Protein AF-A0A0C5VEX5-F1 (afdb_monomer_lite)

Secondary structure (DSSP, 8-state):
----GGGG--TTT-----------TT--SSSB-TTT--BS--

Sequence (42 aa):
MTRSRKSQISLEASPYYHCVSRCVRRAFLCGVDALTQINYEL

Structure (mmCIF, N/CA/C/O backbone):
data_AF-A0A0C5VEX5-F1
#
_entry.id   AF-A0A0C5VEX5-F1
#
loop_
_atom_site.group_PDB
_atom_site.id
_atom_site.type_symbol
_atom_site.label_atom_id
_atom_site.label_alt_id
_atom_site.label_comp_id
_atom_site.label_asym_id
_atom_site.label_entity_id
_atom_site.label_seq_id
_atom_site.pdbx_PDB_ins_code
_atom_site.Cartn_x
_atom_site.Cartn_y
_atom_site.Cartn_z
_atom_site.occupancy
_atom_site.B_iso_or_equiv
_atom_site.auth_seq_id
_atom_site.auth_comp_id
_atom_site.auth_asym_id
_atom_site.auth_atom_id
_atom_site.pdbx_PDB_model_num
ATOM 1 N N . MET A 1 1 ? 1.479 -17.988 3.014 1.00 59.00 1 MET A N 1
ATOM 2 C CA . MET A 1 1 ? 2.280 -16.859 3.537 1.00 59.00 1 MET A CA 1
ATOM 3 C C . MET A 1 1 ? 2.186 -15.711 2.546 1.00 59.00 1 MET A C 1
ATOM 5 O O . MET A 1 1 ? 2.313 -15.959 1.351 1.00 59.00 1 MET A O 1
ATOM 9 N N . THR A 1 2 ? 1.884 -14.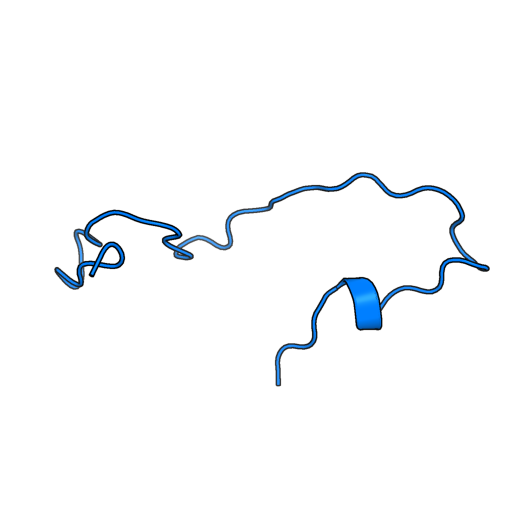495 2.993 1.00 60.31 2 THR A N 1
ATOM 10 C CA . THR A 1 2 ? 1.811 -13.322 2.111 1.00 60.31 2 THR A CA 1
ATOM 11 C C . THR A 1 2 ? 3.227 -12.910 1.703 1.00 60.31 2 THR A C 1
ATOM 13 O O . THR A 1 2 ? 4.110 -12.778 2.544 1.00 60.31 2 THR A O 1
ATOM 16 N N . ARG A 1 3 ? 3.472 -12.760 0.399 1.00 64.38 3 ARG A N 1
ATOM 17 C CA . ARG A 1 3 ? 4.751 -12.280 -0.150 1.00 64.38 3 ARG A CA 1
ATOM 18 C C . ARG A 1 3 ? 4.561 -10.863 -0.673 1.00 64.38 3 ARG A C 1
ATOM 20 O O . ARG A 1 3 ? 3.466 -10.508 -1.101 1.00 64.38 3 ARG A O 1
ATOM 27 N N . SER A 1 4 ? 5.609 -10.044 -0.622 1.00 64.81 4 SER A N 1
ATOM 28 C CA . SER A 1 4 ? 5.536 -8.668 -1.118 1.00 64.81 4 SER A CA 1
ATOM 29 C C . SER A 1 4 ? 5.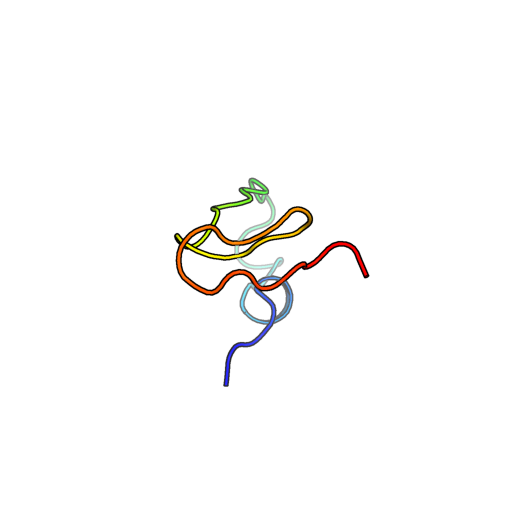226 -8.663 -2.617 1.00 64.81 4 SER A C 1
ATOM 31 O O . SER A 1 4 ? 5.794 -9.459 -3.369 1.00 64.81 4 SER A O 1
ATOM 33 N N . ARG A 1 5 ? 4.358 -7.752 -3.079 1.00 67.50 5 ARG A N 1
ATOM 34 C CA . ARG A 1 5 ? 3.941 -7.706 -4.493 1.00 67.50 5 ARG A CA 1
ATOM 35 C C . ARG A 1 5 ? 5.114 -7.542 -5.460 1.00 67.50 5 ARG A C 1
ATOM 37 O O . ARG A 1 5 ? 5.105 -8.135 -6.530 1.00 67.50 5 ARG A O 1
ATOM 44 N N . LYS A 1 6 ? 6.156 -6.813 -5.042 1.00 69.62 6 LYS A N 1
ATOM 45 C CA . LYS A 1 6 ? 7.418 -6.665 -5.784 1.00 69.62 6 LYS A CA 1
ATOM 46 C C . LYS A 1 6 ? 8.084 -8.013 -6.090 1.00 69.62 6 LYS A C 1
ATOM 48 O O . LYS A 1 6 ? 8.700 -8.158 -7.131 1.00 69.62 6 LYS A O 1
ATOM 53 N N . SER A 1 7 ? 7.952 -8.997 -5.198 1.00 76.69 7 SER A N 1
ATOM 54 C CA . SER A 1 7 ? 8.530 -10.338 -5.375 1.00 76.69 7 SER A CA 1
ATOM 55 C C . SER A 1 7 ? 7.674 -11.291 -6.216 1.00 76.69 7 SER A C 1
ATOM 57 O O . SER A 1 7 ? 8.093 -12.415 -6.473 1.00 76.69 7 SER A O 1
ATOM 59 N N . GLN A 1 8 ? 6.466 -10.873 -6.598 1.00 76.00 8 GLN A N 1
ATOM 60 C CA . GLN A 1 8 ? 5.496 -11.693 -7.328 1.00 76.00 8 GLN A CA 1
ATOM 61 C C . GLN A 1 8 ? 5.342 -11.270 -8.796 1.00 76.00 8 GLN A C 1
ATOM 63 O O . GLN A 1 8 ? 4.551 -11.873 -9.512 1.00 76.00 8 GLN A O 1
ATOM 68 N N . ILE A 1 9 ? 6.035 -10.216 -9.236 1.00 68.75 9 ILE A N 1
ATOM 69 C CA . ILE A 1 9 ? 5.816 -9.583 -10.541 1.00 68.75 9 ILE A CA 1
ATOM 70 C C . ILE A 1 9 ? 7.156 -9.481 -11.279 1.00 68.75 9 ILE A C 1
ATOM 72 O O . ILE A 1 9 ? 8.140 -9.019 -10.704 1.00 68.75 9 ILE A O 1
ATOM 76 N N . SER A 1 10 ? 7.183 -9.915 -12.544 1.00 77.25 10 SER A N 1
ATOM 77 C CA . SER A 1 10 ? 8.350 -9.808 -13.429 1.00 77.25 10 SER A CA 1
ATOM 78 C C . SER A 1 10 ? 8.334 -8.484 -14.193 1.00 77.25 10 SER 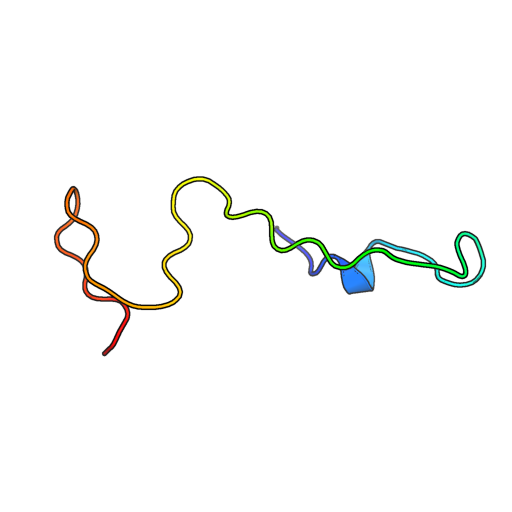A C 1
ATOM 80 O O . SER A 1 10 ? 7.355 -8.168 -14.870 1.00 77.25 10 SER A O 1
ATOM 82 N N . LEU A 1 11 ? 9.432 -7.732 -14.098 1.00 76.06 11 LEU A N 1
ATOM 83 C CA . LEU A 1 11 ? 9.610 -6.457 -14.801 1.00 76.06 11 LEU A CA 1
ATOM 84 C C . LEU A 1 11 ? 9.910 -6.642 -16.294 1.00 76.06 11 LEU A C 1
ATOM 86 O O . LEU A 1 11 ? 9.588 -5.762 -17.084 1.00 76.06 11 LEU A O 1
ATOM 90 N N . GLU A 1 12 ? 10.475 -7.787 -16.686 1.00 82.62 12 GLU A N 1
ATOM 91 C CA . GLU A 1 12 ? 10.723 -8.111 -18.099 1.00 82.62 12 GLU A CA 1
ATOM 92 C C . GLU A 1 12 ? 9.410 -8.306 -18.865 1.00 82.62 12 GLU A C 1
ATOM 94 O O . GLU A 1 12 ? 9.292 -7.907 -20.019 1.00 82.62 12 GLU A O 1
ATOM 99 N N . ALA A 1 13 ? 8.401 -8.884 -18.204 1.00 81.38 13 ALA A N 1
ATOM 100 C CA . ALA A 1 13 ? 7.095 -9.144 -18.804 1.00 81.38 13 ALA A CA 1
ATOM 101 C C . ALA A 1 13 ? 6.165 -7.917 -18.794 1.00 81.38 13 ALA A C 1
ATOM 103 O O . ALA A 1 13 ? 5.293 -7.800 -19.652 1.00 81.38 13 ALA A O 1
ATOM 104 N N . SER A 1 14 ? 6.321 -7.010 -17.822 1.00 79.19 14 SER A N 1
ATOM 105 C CA . SER A 1 14 ? 5.514 -5.791 -17.693 1.00 79.19 14 SER A CA 1
ATOM 106 C C . SER A 1 14 ? 6.398 -4.614 -17.266 1.00 79.19 14 SER A C 1
ATOM 108 O O . SER A 1 14 ? 6.570 -4.388 -16.065 1.00 79.19 14 SER A O 1
ATOM 110 N N . PRO A 1 15 ? 6.938 -3.835 -18.222 1.00 75.19 15 PRO A N 1
ATOM 111 C CA . PRO A 1 15 ? 7.916 -2.781 -17.937 1.00 75.19 15 PRO A CA 1
ATOM 112 C C . PRO A 1 15 ? 7.326 -1.554 -17.223 1.00 75.19 15 PRO A C 1
ATOM 114 O O . PRO A 1 15 ? 8.071 -0.751 -16.665 1.00 75.19 15 PRO A O 1
ATOM 117 N N . TYR A 1 16 ? 5.996 -1.414 -17.194 1.00 70.94 16 TYR A N 1
ATOM 118 C CA . TYR A 1 16 ? 5.300 -0.328 -16.504 1.00 70.94 16 TYR A CA 1
ATOM 119 C C . TYR A 1 16 ? 4.437 -0.866 -15.363 1.00 70.94 16 TYR A C 1
ATOM 121 O O . TYR A 1 16 ? 3.764 -1.889 -15.507 1.00 70.94 16 TYR A O 1
ATOM 129 N N . TYR A 1 17 ? 4.422 -0.154 -14.234 1.00 66.88 17 TYR A N 1
ATOM 130 C CA . TYR A 1 17 ? 3.553 -0.466 -13.102 1.00 66.88 17 TYR A CA 1
ATOM 131 C C . TYR A 1 17 ? 2.820 0.779 -12.597 1.00 66.88 17 TYR A C 1
ATOM 133 O O . TYR A 1 17 ? 3.381 1.868 -12.503 1.00 66.88 17 TYR A O 1
ATOM 141 N N . HIS A 1 18 ? 1.551 0.599 -12.229 1.00 68.31 18 HI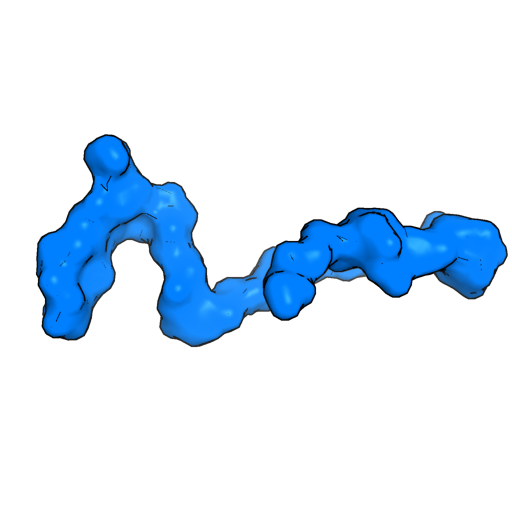S A N 1
ATOM 142 C CA . HIS A 1 18 ? 0.772 1.589 -11.494 1.00 68.31 18 HIS A CA 1
ATOM 143 C C . HIS A 1 18 ? 0.762 1.180 -10.018 1.00 68.31 18 HIS A C 1
ATOM 145 O O . HIS A 1 18 ? 0.139 0.186 -9.631 1.00 68.31 18 HIS A O 1
ATOM 151 N N . CYS A 1 19 ? 1.514 1.906 -9.191 1.00 64.50 19 CYS A N 1
ATOM 152 C CA . CYS A 1 19 ? 1.512 1.698 -7.748 1.00 64.50 19 CYS A CA 1
ATOM 153 C C . CYS A 1 19 ? 0.146 2.080 -7.176 1.00 64.50 19 CYS A C 1
ATOM 155 O O . CYS A 1 19 ? -0.164 3.256 -7.025 1.00 64.50 19 CYS A O 1
ATOM 157 N N . VAL A 1 20 ? -0.656 1.073 -6.829 1.00 64.31 20 VAL A N 1
ATOM 158 C CA . VAL A 1 20 ? -1.915 1.258 -6.102 1.00 64.31 20 VAL A CA 1
ATOM 159 C C . VAL A 1 20 ? -1.768 0.731 -4.682 1.00 64.31 20 VAL A C 1
ATOM 161 O O . VAL A 1 20 ? -1.646 -0.478 -4.466 1.00 64.31 20 VAL A O 1
ATOM 164 N N . SER A 1 21 ? -1.817 1.626 -3.698 1.00 62.16 21 SER A N 1
ATOM 165 C CA . SER A 1 21 ? -2.102 1.229 -2.3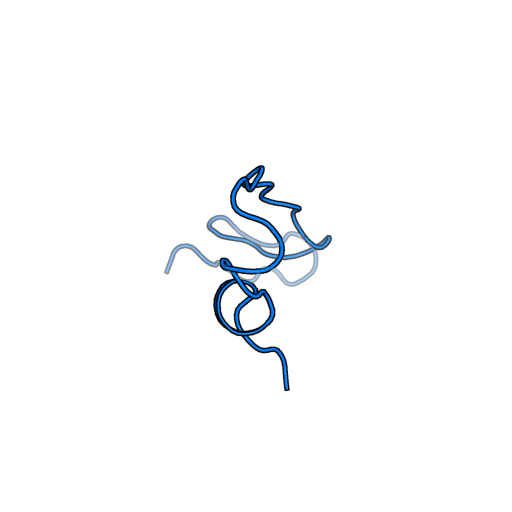20 1.00 62.16 21 SER A CA 1
ATOM 166 C C . SER A 1 21 ? -3.588 0.925 -2.230 1.00 62.16 21 SER A C 1
ATOM 168 O O . SER A 1 21 ? -4.420 1.821 -2.136 1.00 62.16 21 SER A O 1
ATOM 170 N N . ARG A 1 22 ? -3.942 -0.358 -2.319 1.00 59.56 22 ARG A N 1
ATOM 171 C CA . ARG A 1 22 ? -5.298 -0.799 -2.005 1.00 59.56 22 ARG A CA 1
ATOM 172 C C . ARG A 1 22 ? -5.302 -1.162 -0.530 1.00 59.56 22 ARG A C 1
ATOM 174 O O . ARG A 1 22 ? -4.736 -2.190 -0.163 1.00 59.56 22 ARG A O 1
ATOM 181 N N . CYS A 1 23 ? -5.912 -0.324 0.302 1.00 56.56 23 CYS A N 1
ATOM 182 C CA . CYS A 1 23 ? -6.192 -0.684 1.684 1.00 56.56 23 CYS A CA 1
ATOM 183 C C . CYS A 1 23 ? -7.075 -1.940 1.668 1.00 56.56 23 CYS A C 1
ATOM 185 O O . CYS A 1 23 ? -8.272 -1.878 1.384 1.00 56.56 23 CYS A O 1
ATOM 187 N N . VAL A 1 24 ? -6.476 -3.108 1.916 1.00 58.62 24 VAL A N 1
ATOM 188 C CA . VAL A 1 24 ? -7.221 -4.277 2.388 1.00 58.62 24 VAL A CA 1
ATOM 189 C C . VAL A 1 24 ? -7.916 -3.822 3.659 1.00 58.62 24 VAL A C 1
ATOM 191 O O . VAL A 1 24 ? -7.283 -3.171 4.480 1.00 58.62 24 VAL A O 1
ATOM 194 N N . ARG A 1 25 ? -9.220 -4.093 3.761 1.00 56.06 25 ARG A N 1
ATOM 195 C CA . ARG A 1 25 ? -10.224 -3.411 4.600 1.00 56.06 25 ARG A CA 1
ATOM 196 C C . ARG A 1 25 ? -9.853 -3.091 6.061 1.00 56.06 25 ARG A C 1
ATOM 198 O O . ARG A 1 25 ? -10.624 -2.378 6.688 1.00 56.06 25 ARG A O 1
ATOM 205 N N . ARG A 1 26 ? -8.742 -3.606 6.604 1.00 54.91 26 ARG A N 1
ATOM 206 C CA . ARG A 1 26 ? -8.186 -3.314 7.936 1.00 54.91 26 ARG A CA 1
ATOM 207 C C . ARG A 1 26 ? -6.655 -3.457 7.959 1.00 54.91 26 ARG A C 1
ATOM 209 O O . ARG A 1 26 ? -6.119 -4.328 8.634 1.00 54.91 26 ARG A O 1
ATOM 216 N N . ALA A 1 27 ? -5.950 -2.653 7.173 1.00 56.53 27 ALA A N 1
ATOM 217 C CA . ALA A 1 27 ? -4.522 -2.420 7.372 1.00 56.53 27 ALA A CA 1
ATOM 218 C C . ALA A 1 27 ? -4.368 -0.988 7.890 1.00 56.53 27 ALA A C 1
ATOM 220 O O . ALA A 1 27 ? -4.468 -0.037 7.116 1.00 56.53 27 ALA A O 1
ATOM 221 N N . PHE A 1 28 ? -4.219 -0.846 9.204 1.00 59.81 28 PHE A N 1
ATOM 222 C CA . PHE A 1 28 ? -3.970 0.442 9.841 1.00 59.81 28 PHE A CA 1
ATOM 223 C C . PHE A 1 28 ? -2.471 0.721 9.752 1.00 59.81 28 PHE A C 1
ATOM 225 O O . PHE A 1 28 ? -1.663 -0.064 10.240 1.00 59.81 28 PHE A O 1
ATOM 232 N N . LEU A 1 29 ? -2.102 1.794 9.053 1.00 54.94 29 LEU A N 1
ATOM 233 C CA . LEU A 1 29 ? -0.726 2.306 9.042 1.00 54.94 29 LEU A CA 1
ATOM 234 C C . LEU A 1 29 ? -0.445 3.162 10.291 1.00 54.94 29 LEU A C 1
ATOM 236 O O . LEU A 1 29 ? 0.706 3.308 10.678 1.00 54.94 29 LEU A O 1
ATOM 240 N N . CYS A 1 30 ? -1.505 3.719 10.880 1.00 58.06 30 CYS A N 1
ATOM 241 C CA . CYS A 1 30 ? -1.562 4.5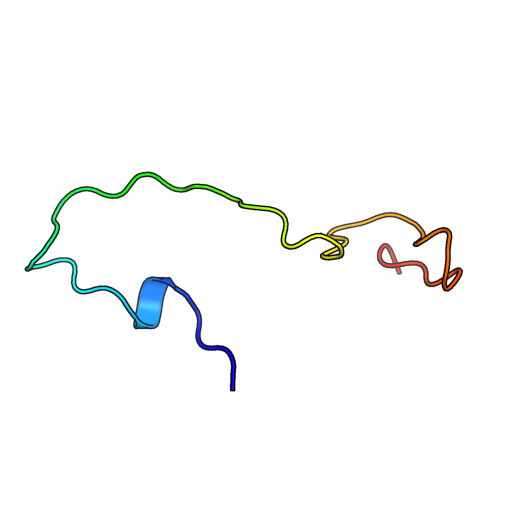34 12.090 1.00 58.06 30 CYS A CA 1
ATOM 242 C C . CYS A 1 30 ? -3.034 4.607 12.564 1.00 58.06 30 CYS A C 1
ATOM 244 O O . CYS A 1 30 ? -3.948 4.215 11.825 1.00 58.06 30 CYS A O 1
ATOM 246 N N . GLY A 1 31 ? -3.268 5.097 13.779 1.00 76.56 31 GLY A N 1
ATOM 247 C CA . GLY A 1 31 ? -4.576 5.240 14.424 1.00 76.56 31 GLY A CA 1
ATOM 248 C C . GLY A 1 31 ? -5.019 4.057 15.297 1.00 76.56 31 GLY A C 1
ATOM 249 O O . GLY A 1 31 ? -4.350 3.026 15.391 1.00 76.56 31 GLY A O 1
ATOM 250 N N . VAL A 1 32 ? -6.183 4.216 15.940 1.00 83.19 32 VAL A N 1
ATOM 251 C CA . VAL A 1 32 ? -6.818 3.200 16.798 1.00 83.19 32 VAL A CA 1
ATOM 252 C C . VAL A 1 32 ? -7.949 2.500 16.043 1.00 83.19 32 VAL A C 1
ATOM 254 O O . VAL A 1 32 ? -8.864 3.148 15.533 1.00 83.19 32 VAL A O 1
ATOM 257 N N . ASP A 1 33 ? -7.922 1.169 15.984 1.00 85.44 33 ASP A N 1
ATOM 258 C CA . ASP A 1 33 ? -9.001 0.380 15.383 1.00 85.44 33 ASP A CA 1
ATOM 259 C C . ASP A 1 33 ? -10.238 0.367 16.287 1.00 85.44 33 ASP A C 1
ATOM 261 O O . ASP A 1 33 ? -10.236 -0.255 17.343 1.00 85.44 33 ASP A O 1
ATOM 265 N N . ALA A 1 34 ? -11.334 0.994 15.859 1.00 82.56 34 ALA A N 1
ATOM 266 C CA . ALA A 1 34 ? -12.533 1.168 16.682 1.00 82.56 34 ALA A CA 1
ATOM 267 C C . ALA A 1 34 ? -13.194 -0.141 17.171 1.00 82.56 34 ALA A C 1
ATOM 269 O O . ALA A 1 34 ? -13.853 -0.137 18.209 1.00 82.56 34 ALA A O 1
ATOM 270 N N . LEU A 1 35 ? -13.031 -1.265 16.465 1.00 83.56 35 LEU A N 1
ATOM 271 C CA . LEU A 1 35 ? -13.630 -2.541 16.887 1.00 83.56 35 LEU A CA 1
ATOM 272 C C . LEU A 1 35 ? -12.786 -3.270 17.941 1.00 83.56 35 LEU A C 1
ATOM 274 O O . LEU A 1 35 ? -13.337 -3.963 18.788 1.00 83.56 35 LEU A O 1
ATOM 278 N N . THR A 1 36 ? -11.458 -3.184 17.835 1.00 84.69 36 THR A N 1
ATOM 279 C CA . THR A 1 36 ? -10.523 -3.931 18.695 1.00 84.69 36 THR A CA 1
ATOM 280 C C . THR A 1 36 ? -9.844 -3.046 19.738 1.00 84.69 36 THR A C 1
ATOM 282 O O . THR A 1 36 ? -9.228 -3.564 20.662 1.00 84.69 36 THR A O 1
ATOM 285 N N . GLN A 1 37 ? -9.973 -1.724 19.598 1.00 87.81 37 GLN A N 1
ATOM 286 C CA . GLN A 1 37 ? -9.314 -0.683 20.389 1.00 87.81 37 GLN A CA 1
ATOM 287 C C . GLN A 1 37 ? -7.777 -0.766 20.367 1.00 87.81 37 GLN A C 1
ATOM 289 O O . GLN A 1 37 ? -7.107 -0.209 21.233 1.00 87.81 37 GLN A O 1
ATOM 294 N N . ILE A 1 38 ? -7.200 -1.441 19.367 1.00 84.06 38 ILE A N 1
ATOM 295 C CA . ILE A 1 38 ? -5.748 -1.560 19.207 1.00 84.06 38 ILE A CA 1
ATOM 296 C C . ILE A 1 38 ? -5.208 -0.272 18.584 1.00 84.06 38 ILE A C 1
ATOM 298 O O . ILE A 1 38 ? -5.679 0.149 17.526 1.00 84.06 38 ILE A O 1
ATOM 302 N N . ASN A 1 39 ? -4.218 0.336 19.239 1.00 80.50 39 ASN A N 1
ATOM 303 C CA . ASN A 1 39 ? -3.481 1.486 18.725 1.00 80.50 39 ASN A CA 1
ATOM 304 C C . ASN A 1 39 ? -2.285 1.010 17.887 1.00 80.50 39 ASN A C 1
ATOM 306 O O . ASN A 1 39 ? -1.454 0.252 18.382 1.00 80.50 39 ASN A O 1
ATOM 310 N N . TYR A 1 40 ? -2.208 1.458 16.635 1.00 80.94 40 TYR A N 1
ATOM 311 C CA . TYR A 1 40 ? -1.138 1.132 15.690 1.00 80.94 40 TYR A CA 1
ATOM 312 C C . TYR A 1 40 ? -0.137 2.289 15.495 1.00 80.94 40 TYR A C 1
ATOM 314 O O . TYR A 1 40 ? 0.641 2.268 14.545 1.00 80.94 40 TYR A O 1
ATOM 322 N N . GLU A 1 41 ? -0.172 3.309 16.359 1.00 76.00 41 GLU A N 1
ATOM 323 C CA . GLU A 1 41 ? 0.792 4.425 16.404 1.00 76.00 41 GLU A CA 1
ATOM 324 C C . GLU A 1 41 ? 1.907 4.243 17.443 1.00 76.00 41 GLU A C 1
ATOM 326 O O . GLU A 1 41 ? 2.819 5.068 17.489 1.00 76.00 41 GLU A O 1
ATOM 331 N N . LEU A 1 42 ? 1.817 3.209 18.286 1.00 55.28 42 LEU A N 1
ATOM 332 C CA . LEU A 1 42 ? 2.762 2.925 19.373 1.00 55.28 42 LEU A CA 1
ATOM 333 C C . LEU A 1 42 ? 3.823 1.899 18.969 1.00 55.28 42 LEU A C 1
ATOM 335 O O . LEU A 1 42 ? 3.451 0.877 18.348 1.00 55.28 42 LEU A O 1
#

Organism: NCBI:txid1445510

pLDDT: mean 70.27, std 10.34, range [54.91, 87.81]

Foldseek 3Di:
DDDDVVVVDDCVVPVDDDDDPDPPPDDDCADADPVVRDGNPD

Radius of gyration: 15.2 Å; chains: 1; bounding box: 24×22×39 Å